Protein AF-A0A3M6HTJ5-F1 (afdb_monomer_lite)

pLDDT: mean 71.18, std 16.45, range [38.25, 91.81]

Sequence (95 aa):
MPGKTDKLWVVFDNWFSRLLPGVAKGDYWILDVSEGYRTAVVGNPDRKYLWLLSRTPTVSASVKESMLSKARQQGYDTSRLIWREDDSKIGKGEK

Organism: Pseudomonas amygdali pv. tabaci (NCBI:txid322)

InterPro domains:
  IPR000566 Lipocalin/cytosolic fatty-acid binding domain [PF08212] (2-85)
  IPR012674 Calycin [G3DSA:2.40.128.20] (2-91)
  IPR012674 Calycin [SSF50814] (4-87)

Radius of gyration: 17.39 Å; chains: 1; bounding box: 40×53×44 Å

Foldseek 3Di:
DDDDDDDDDDDDDDVVCVVDPPPVPAQWDFLDADPPRQWTWIAHPVLPDIDIDGPDLDDDPVVVVVSVVSSVVVPHDPVPDDRDDDPVVVPPDDD

Structure (mmCIF, N/CA/C/O backbone):
data_AF-A0A3M6HTJ5-F1
#
_entry.id   AF-A0A3M6HTJ5-F1
#
loop_
_atom_site.group_PDB
_atom_site.id
_atom_site.type_symbol
_atom_site.label_atom_id
_atom_site.label_alt_id
_atom_site.label_comp_id
_atom_site.label_asym_id
_atom_site.label_entity_id
_atom_site.label_seq_id
_atom_site.pdbx_PDB_ins_code
_atom_site.Cartn_x
_atom_site.Cartn_y
_atom_site.Cartn_z
_atom_site.occupancy
_atom_site.B_iso_or_equiv
_atom_site.auth_seq_id
_atom_site.auth_comp_id
_atom_site.auth_asym_id
_atom_site.auth_atom_id
_atom_site.pdbx_PDB_model_num
ATOM 1 N N . MET A 1 1 ? 12.312 21.886 31.782 1.00 46.09 1 MET A N 1
ATOM 2 C CA . MET A 1 1 ? 13.622 21.920 31.093 1.00 46.09 1 MET A CA 1
ATOM 3 C C . MET A 1 1 ? 13.406 21.458 29.656 1.00 46.09 1 MET A C 1
ATOM 5 O O . MET A 1 1 ? 12.701 20.468 29.497 1.00 46.09 1 MET A O 1
ATOM 9 N N . PRO A 1 2 ? 13.911 22.159 28.627 1.00 44.34 2 PRO A N 1
ATOM 10 C CA . PRO A 1 2 ? 13.717 21.756 27.236 1.00 44.34 2 PRO A CA 1
ATOM 11 C C . PRO A 1 2 ? 14.585 20.519 26.950 1.00 44.34 2 PRO A C 1
ATOM 13 O O . PRO A 1 2 ? 15.808 20.609 26.875 1.00 44.34 2 PRO A O 1
ATOM 16 N N . GLY A 1 3 ? 13.953 19.346 26.892 1.00 46.25 3 GLY A N 1
ATOM 17 C CA . GLY A 1 3 ? 14.608 18.061 26.647 1.00 46.25 3 GLY A CA 1
ATOM 18 C C . GLY A 1 3 ? 14.856 17.847 25.156 1.00 46.25 3 GLY A C 1
ATOM 19 O O . GLY A 1 3 ? 13.932 17.948 24.354 1.00 46.25 3 GLY A O 1
ATOM 20 N N . LYS A 1 4 ? 16.118 17.590 24.805 1.00 53.41 4 LYS A N 1
ATOM 21 C CA . LYS A 1 4 ? 16.635 17.307 23.461 1.00 53.41 4 LYS A CA 1
ATOM 22 C C . LYS A 1 4 ? 15.761 16.315 22.684 1.00 53.41 4 LYS A C 1
ATOM 24 O O . LYS A 1 4 ? 15.436 15.242 23.177 1.00 53.41 4 LYS A O 1
ATOM 29 N N . THR A 1 5 ? 15.451 16.651 21.434 1.00 55.25 5 THR A N 1
ATOM 30 C CA . THR A 1 5 ? 14.953 15.696 20.439 1.00 55.25 5 THR A CA 1
ATOM 31 C C . THR A 1 5 ? 16.086 14.738 20.069 1.00 55.25 5 THR A C 1
ATOM 33 O O . THR A 1 5 ? 16.953 15.083 19.263 1.00 55.25 5 THR A O 1
ATOM 36 N N . ASP A 1 6 ? 16.100 13.547 20.661 1.00 59.28 6 ASP A N 1
ATOM 37 C CA . ASP A 1 6 ? 17.046 12.499 20.285 1.00 59.28 6 ASP A CA 1
ATOM 38 C C . ASP A 1 6 ? 16.656 11.929 18.915 1.00 59.28 6 ASP A C 1
ATOM 40 O O . ASP A 1 6 ? 15.628 11.273 18.738 1.00 59.28 6 ASP A O 1
ATOM 44 N N . LYS A 1 7 ? 17.475 12.233 17.902 1.00 51.84 7 LYS A N 1
ATOM 45 C CA . LYS A 1 7 ? 17.378 11.632 16.569 1.00 51.84 7 LYS A CA 1
ATOM 46 C C . LYS A 1 7 ? 17.858 10.188 16.667 1.00 51.84 7 LYS A C 1
ATOM 48 O O . LYS A 1 7 ? 19.062 9.943 16.710 1.00 51.84 7 LYS A O 1
ATOM 53 N N . LEU A 1 8 ? 16.926 9.242 16.698 1.00 51.22 8 LEU A N 1
ATOM 54 C CA . LEU A 1 8 ? 17.264 7.826 16.634 1.00 51.22 8 LEU A CA 1
ATOM 55 C C . LEU A 1 8 ? 17.421 7.403 15.167 1.00 51.22 8 LEU A C 1
ATOM 57 O O . LEU A 1 8 ? 16.469 7.457 14.388 1.00 51.22 8 LEU A O 1
ATOM 61 N N . TRP A 1 9 ? 18.626 6.981 14.793 1.00 52.19 9 TRP A N 1
ATOM 62 C CA . TRP A 1 9 ? 18.878 6.323 13.516 1.00 52.19 9 TRP A CA 1
ATOM 63 C C . TRP A 1 9 ? 18.556 4.841 13.673 1.00 52.19 9 TRP A C 1
ATOM 65 O O . TRP A 1 9 ? 19.275 4.120 14.360 1.00 52.19 9 TRP A O 1
ATOM 75 N N . VAL A 1 10 ? 17.469 4.386 13.055 1.00 53.03 10 VAL A N 1
ATOM 76 C CA . VAL A 1 10 ? 17.174 2.955 12.954 1.00 53.03 10 VAL A CA 1
ATOM 77 C C . VAL A 1 10 ? 17.732 2.465 11.627 1.00 53.03 10 VAL A C 1
ATOM 79 O O . VAL A 1 10 ? 17.230 2.821 10.563 1.00 53.03 10 VAL A O 1
ATOM 82 N N . VAL A 1 11 ? 18.788 1.659 11.698 1.00 56.59 11 VAL A N 1
ATOM 83 C CA . VAL A 1 11 ? 19.300 0.890 10.563 1.00 56.59 11 VAL A CA 1
ATOM 84 C C . VAL A 1 11 ? 18.896 -0.557 10.807 1.00 56.59 11 VAL A C 1
ATOM 86 O O . VAL A 1 11 ? 19.288 -1.149 11.809 1.00 56.59 11 VAL A O 1
ATOM 89 N N . PHE A 1 12 ? 18.085 -1.122 9.915 1.00 48.44 12 PHE A N 1
ATOM 90 C CA . PHE A 1 12 ? 17.823 -2.556 9.921 1.00 48.44 12 PHE A CA 1
ATOM 91 C C . PHE A 1 12 ? 19.049 -3.250 9.319 1.00 48.44 12 PHE A C 1
ATOM 93 O O . PHE A 1 12 ? 19.303 -3.136 8.119 1.00 48.44 12 PHE A O 1
ATOM 100 N N . ASP A 1 13 ? 19.839 -3.922 10.154 1.00 48.75 13 ASP A N 1
ATOM 101 C CA . ASP A 1 13 ? 20.943 -4.759 9.690 1.00 48.75 13 ASP A CA 1
ATOM 102 C C . ASP A 1 13 ? 20.355 -6.041 9.076 1.00 48.75 13 ASP A C 1
ATOM 104 O O . ASP A 1 13 ? 19.962 -6.971 9.778 1.00 48.75 13 ASP A O 1
ATOM 108 N N . ASN A 1 14 ? 20.189 -6.041 7.752 1.00 54.41 14 ASN A N 1
ATOM 109 C CA . ASN A 1 14 ? 19.790 -7.209 6.973 1.00 54.41 14 ASN A CA 1
ATOM 110 C C . ASN A 1 14 ? 20.998 -7.689 6.156 1.00 54.41 14 ASN A C 1
ATOM 112 O O . ASN A 1 14 ? 21.752 -6.874 5.625 1.00 54.41 14 ASN A O 1
ATOM 116 N N . TRP A 1 15 ? 21.166 -9.005 5.997 1.00 52.75 15 TRP A N 1
ATOM 117 C CA . TRP A 1 15 ? 22.362 -9.619 5.392 1.00 52.75 15 TRP A CA 1
ATOM 118 C C . TRP A 1 15 ? 22.714 -9.113 3.976 1.00 52.75 15 TRP A C 1
ATOM 120 O O . TRP A 1 15 ? 23.876 -9.154 3.572 1.00 52.75 15 TRP A O 1
ATOM 130 N N . PHE A 1 16 ? 21.736 -8.577 3.240 1.00 45.22 16 PHE A N 1
ATOM 131 C CA . PHE A 1 16 ? 21.926 -7.954 1.926 1.00 45.22 16 PHE A CA 1
ATOM 132 C C . PHE A 1 16 ? 22.735 -6.646 1.963 1.00 45.22 16 PHE A C 1
ATOM 134 O O . PHE A 1 16 ? 23.424 -6.330 0.993 1.00 45.22 16 PHE A O 1
ATOM 141 N N . SER A 1 17 ? 22.706 -5.904 3.075 1.00 49.88 17 SER A N 1
ATOM 142 C CA . SER A 1 17 ? 23.404 -4.618 3.230 1.00 49.88 17 SER A CA 1
ATOM 143 C C . SER A 1 17 ? 24.928 -4.768 3.233 1.00 49.88 17 SER A C 1
ATOM 145 O O . SER A 1 17 ? 25.642 -3.851 2.834 1.00 49.88 17 SER A O 1
ATOM 147 N N . ARG A 1 18 ? 25.433 -5.940 3.644 1.00 55.19 18 ARG A N 1
ATOM 148 C CA . ARG A 1 18 ? 26.862 -6.290 3.585 1.00 55.19 18 ARG A CA 1
ATOM 149 C C . ARG A 1 18 ? 27.320 -6.736 2.200 1.00 55.19 18 ARG A C 1
ATOM 151 O O . ARG A 1 18 ? 28.522 -6.751 1.959 1.00 55.19 18 ARG A O 1
ATOM 158 N N . LEU A 1 19 ? 26.396 -7.112 1.314 1.00 55.97 19 LEU A N 1
ATOM 159 C CA . LEU A 1 19 ? 26.741 -7.673 0.010 1.00 55.97 19 LEU A CA 1
ATOM 160 C C . LEU A 1 19 ? 26.846 -6.604 -1.087 1.00 55.97 19 LEU A C 1
ATOM 162 O O . LEU A 1 19 ? 27.644 -6.777 -2.000 1.00 55.97 19 LEU A O 1
ATOM 166 N N . LEU A 1 20 ? 26.097 -5.495 -1.015 1.00 52.72 20 LEU A N 1
ATOM 167 C CA . LEU A 1 20 ? 26.108 -4.458 -2.059 1.00 52.72 20 LEU A CA 1
ATOM 168 C C . LEU A 1 20 ? 25.902 -3.036 -1.474 1.00 52.72 20 LEU A C 1
ATOM 170 O O . LEU A 1 20 ? 24.762 -2.592 -1.297 1.00 52.72 20 LEU A O 1
ATOM 174 N N . PRO A 1 21 ? 26.976 -2.277 -1.190 1.00 45.22 21 PRO A N 1
ATOM 175 C CA . PRO A 1 21 ? 26.873 -0.898 -0.712 1.00 45.22 21 PRO A CA 1
ATOM 176 C C . PRO A 1 21 ? 26.422 0.037 -1.851 1.00 45.22 21 PRO A C 1
ATOM 178 O O . PRO A 1 21 ? 27.229 0.486 -2.658 1.00 45.22 21 PRO A O 1
ATOM 181 N N . GLY A 1 22 ? 25.113 0.315 -1.940 1.00 54.16 22 GLY A N 1
ATOM 182 C CA . GLY A 1 22 ? 24.534 1.258 -2.916 1.00 54.16 22 GLY A CA 1
ATOM 183 C C . GLY A 1 22 ? 23.113 0.938 -3.403 1.00 54.16 22 GLY A C 1
ATOM 184 O O . GLY A 1 22 ? 22.417 1.834 -3.867 1.00 54.16 22 GLY A O 1
ATOM 185 N N . VAL A 1 23 ? 22.640 -0.302 -3.236 1.00 49.09 23 VAL A N 1
ATOM 186 C CA . VAL A 1 23 ? 21.292 -0.753 -3.665 1.00 49.09 23 VAL A CA 1
ATOM 187 C C . VAL A 1 23 ? 20.171 -0.450 -2.663 1.00 49.09 23 VAL A C 1
ATOM 189 O O . VAL A 1 23 ? 19.000 -0.643 -2.970 1.00 49.09 23 VAL A O 1
ATOM 192 N N . ALA A 1 24 ? 20.493 0.069 -1.475 1.00 46.22 24 ALA A N 1
ATOM 193 C CA . ALA A 1 24 ? 19.496 0.420 -0.458 1.00 46.22 24 ALA A CA 1
ATOM 194 C C . ALA A 1 24 ? 18.720 1.722 -0.758 1.00 46.22 24 ALA A C 1
ATOM 196 O O . ALA A 1 24 ? 17.848 2.108 0.017 1.00 46.22 24 ALA A O 1
ATOM 197 N N . LYS A 1 25 ? 19.012 2.407 -1.870 1.00 49.47 25 LYS A N 1
ATOM 198 C CA . LYS A 1 25 ? 18.178 3.497 -2.391 1.00 49.47 25 LYS A CA 1
ATOM 199 C C . LYS A 1 25 ? 17.221 2.929 -3.434 1.00 49.47 25 LYS A C 1
ATOM 201 O O . LYS A 1 25 ? 17.403 3.124 -4.628 1.00 49.47 25 LYS A O 1
ATOM 206 N N . GLY A 1 26 ? 16.235 2.169 -2.971 1.00 51.16 26 GLY A N 1
ATOM 207 C CA . GLY A 1 26 ? 15.053 1.912 -3.786 1.00 51.16 26 GLY A CA 1
ATOM 208 C C . GLY A 1 26 ? 14.228 3.193 -3.843 1.00 51.16 26 GLY A C 1
ATOM 209 O O . GLY A 1 26 ? 14.038 3.839 -2.812 1.00 51.16 26 GLY A O 1
ATOM 210 N N . ASP A 1 27 ? 13.760 3.580 -5.025 1.00 57.69 27 ASP A N 1
ATOM 211 C CA . ASP A 1 27 ? 12.810 4.680 -5.179 1.00 57.69 27 ASP A CA 1
ATOM 212 C C . ASP A 1 27 ? 11.460 4.266 -4.574 1.00 57.69 27 ASP A C 1
ATOM 214 O O . ASP A 1 27 ? 10.567 3.773 -5.261 1.00 57.69 27 ASP A O 1
ATOM 218 N N . TYR A 1 28 ? 11.334 4.398 -3.253 1.00 61.56 28 TYR A N 1
ATOM 219 C CA . TYR A 1 28 ? 10.100 4.140 -2.520 1.00 61.56 28 TYR A CA 1
ATOM 220 C C . TYR A 1 28 ? 9.268 5.415 -2.512 1.00 61.56 28 TYR A C 1
ATOM 222 O O . TYR A 1 28 ? 9.552 6.364 -1.781 1.00 61.56 28 TYR A O 1
ATOM 230 N N . TRP A 1 29 ? 8.236 5.450 -3.344 1.00 72.75 29 TRP A N 1
ATOM 231 C CA . TRP A 1 29 ? 7.287 6.550 -3.376 1.00 72.75 29 TRP A CA 1
ATOM 232 C C . TRP A 1 29 ? 6.124 6.251 -2.445 1.00 72.75 29 TRP A C 1
ATOM 234 O O . TRP A 1 29 ? 5.456 5.221 -2.554 1.00 72.75 29 TRP A O 1
ATOM 244 N N . ILE A 1 30 ? 5.873 7.177 -1.525 1.00 76.56 30 ILE A N 1
ATOM 245 C CA . ILE A 1 30 ? 4.687 7.156 -0.678 1.00 76.56 30 ILE A CA 1
ATOM 246 C C . ILE A 1 30 ? 3.531 7.678 -1.534 1.00 76.56 30 ILE A C 1
ATOM 248 O O . ILE A 1 30 ? 3.469 8.866 -1.838 1.00 76.56 30 ILE A O 1
ATOM 252 N N . LEU A 1 31 ? 2.646 6.777 -1.957 1.00 79.12 31 LEU A N 1
ATOM 253 C CA . LEU A 1 31 ? 1.498 7.103 -2.806 1.00 79.12 31 LEU A CA 1
ATOM 254 C C . LEU A 1 31 ? 0.340 7.669 -1.984 1.00 79.12 31 LEU A C 1
ATOM 256 O O . LEU A 1 31 ? -0.409 8.512 -2.468 1.00 79.12 31 LEU A O 1
ATOM 260 N N . ASP A 1 32 ? 0.183 7.182 -0.752 1.00 80.31 32 ASP A N 1
ATOM 261 C CA . ASP A 1 32 ? -0.863 7.614 0.167 1.00 80.31 32 ASP A CA 1
ATOM 262 C C . ASP A 1 32 ? -0.510 7.257 1.614 1.00 80.31 32 ASP A C 1
ATOM 264 O O . ASP A 1 32 ? 0.083 6.207 1.876 1.00 80.31 32 ASP A O 1
ATOM 268 N N . VAL A 1 33 ? -0.915 8.106 2.559 1.00 80.81 33 VAL A N 1
ATOM 269 C CA . VAL A 1 33 ? -0.848 7.833 4.001 1.00 80.81 33 VAL A CA 1
ATOM 270 C C . VAL A 1 33 ? -2.178 8.234 4.617 1.00 80.81 33 VAL A C 1
ATOM 272 O O . VAL A 1 33 ? -2.648 9.352 4.414 1.00 80.81 33 VAL A O 1
ATOM 275 N N . SER A 1 34 ? -2.789 7.333 5.386 1.00 78.75 34 SER A N 1
ATOM 276 C CA . SER A 1 34 ? -4.027 7.656 6.091 1.00 78.75 34 SER A CA 1
ATOM 277 C C . SER A 1 34 ? -3.778 8.614 7.249 1.00 78.75 34 SER A C 1
ATOM 279 O O . SER A 1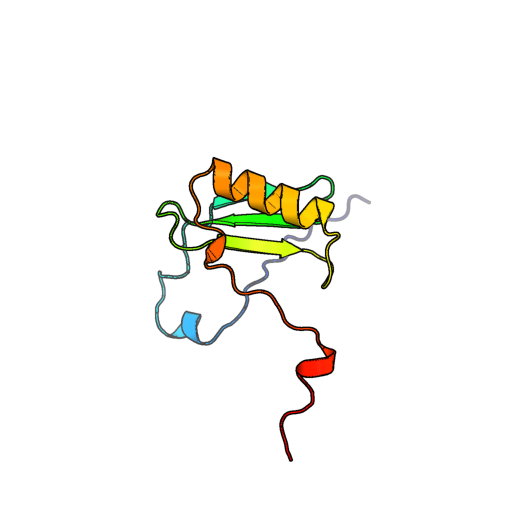 34 ? -2.709 8.614 7.867 1.00 78.75 34 SER A O 1
ATOM 281 N N . GLU A 1 35 ? -4.822 9.341 7.636 1.00 72.00 35 GLU A N 1
ATOM 282 C CA . GLU A 1 35 ? -4.810 10.182 8.827 1.00 72.00 35 GLU A CA 1
ATOM 283 C C . GLU A 1 35 ? -4.317 9.393 10.057 1.00 72.00 35 GLU A C 1
ATOM 285 O O . GLU A 1 35 ? -4.674 8.229 10.281 1.00 72.00 35 GLU A O 1
ATOM 290 N N . GLY A 1 36 ? -3.389 9.991 10.808 1.00 72.75 36 GLY A N 1
ATOM 291 C CA . GLY A 1 36 ? -2.746 9.344 11.953 1.00 72.75 36 GLY A CA 1
ATOM 292 C C . GLY A 1 36 ? -1.710 8.259 11.619 1.00 72.75 36 GLY A C 1
ATOM 293 O O . GLY A 1 36 ? -1.358 7.488 12.511 1.00 72.75 36 GLY A O 1
ATOM 294 N N . TYR A 1 37 ? -1.208 8.175 10.377 1.00 72.88 37 TYR A N 1
ATOM 295 C CA . TYR A 1 37 ? -0.123 7.259 9.970 1.00 72.88 37 TYR A CA 1
ATOM 296 C C . TYR A 1 37 ? -0.416 5.773 10.250 1.00 72.88 37 TYR A C 1
ATOM 298 O O . TYR A 1 37 ? 0.490 4.974 10.512 1.00 72.88 37 TYR A O 1
ATOM 306 N N . ARG A 1 38 ? -1.697 5.391 10.234 1.00 81.25 38 ARG A N 1
ATOM 307 C CA . ARG A 1 38 ? -2.132 4.015 10.521 1.00 81.25 38 ARG A CA 1
ATOM 308 C C . ARG A 1 38 ? -1.922 3.075 9.342 1.00 81.25 38 ARG A C 1
ATOM 310 O O . ARG A 1 38 ? -1.580 1.915 9.564 1.00 81.25 38 ARG A O 1
ATOM 317 N N . THR A 1 39 ? -2.108 3.576 8.125 1.00 84.12 39 THR A N 1
ATOM 318 C CA . THR A 1 39 ? -1.916 2.828 6.881 1.00 84.12 39 THR A CA 1
ATOM 319 C C . THR A 1 39 ? -1.145 3.661 5.867 1.00 84.12 39 THR A C 1
ATOM 321 O O . THR A 1 39 ? -1.217 4.892 5.889 1.00 84.12 39 THR A O 1
ATOM 324 N N . ALA A 1 40 ? -0.390 2.991 5.003 1.00 85.38 40 ALA A N 1
ATOM 325 C CA . ALA A 1 40 ? 0.368 3.624 3.935 1.00 85.38 40 ALA A CA 1
ATOM 326 C C . ALA A 1 40 ? 0.372 2.750 2.679 1.00 85.38 40 ALA A C 1
ATOM 328 O O . ALA A 1 40 ? 0.450 1.523 2.760 1.00 85.38 40 ALA A O 1
ATOM 329 N N . VAL A 1 41 ? 0.310 3.394 1.520 1.00 86.12 41 VAL A N 1
ATOM 330 C CA . VAL A 1 41 ? 0.480 2.768 0.209 1.00 86.12 41 VAL A CA 1
ATOM 331 C C . VAL A 1 41 ? 1.828 3.222 -0.331 1.00 86.12 41 VAL A C 1
ATOM 333 O O . VAL A 1 41 ? 2.062 4.418 -0.501 1.00 86.12 41 VAL A O 1
ATOM 336 N N . VAL A 1 42 ? 2.718 2.272 -0.588 1.00 85.75 42 VAL A N 1
ATOM 337 C CA . VAL A 1 42 ? 4.071 2.537 -1.085 1.00 85.75 42 VAL A CA 1
ATOM 338 C C . VAL A 1 42 ? 4.247 1.822 -2.410 1.00 85.75 42 VAL A C 1
ATOM 340 O O . VAL A 1 42 ? 3.880 0.658 -2.533 1.00 85.75 42 VAL A O 1
ATOM 343 N N . GLY A 1 43 ? 4.816 2.495 -3.400 1.00 84.88 43 GLY A N 1
ATOM 344 C CA . GLY A 1 43 ? 5.113 1.894 -4.693 1.00 84.88 43 GLY A CA 1
ATOM 345 C C . GLY A 1 43 ? 6.459 2.341 -5.234 1.00 84.88 43 GLY A C 1
ATOM 346 O O . GLY A 1 43 ? 7.157 3.142 -4.612 1.00 84.88 43 GLY A O 1
ATOM 347 N N . ASN A 1 44 ? 6.823 1.806 -6.392 1.00 81.06 44 ASN A N 1
ATOM 348 C CA . ASN A 1 44 ? 7.999 2.231 -7.140 1.00 81.06 44 ASN A CA 1
ATOM 349 C C . ASN A 1 44 ? 7.591 2.992 -8.420 1.00 81.06 44 ASN A C 1
ATOM 351 O O . ASN A 1 44 ? 6.530 2.713 -8.980 1.00 81.06 44 ASN A O 1
ATOM 355 N N . PRO A 1 45 ? 8.430 3.902 -8.944 1.00 77.50 45 PRO A N 1
ATOM 356 C CA . PRO A 1 45 ? 8.117 4.677 -10.150 1.00 77.50 45 PRO A CA 1
ATOM 357 C C . PRO A 1 45 ? 7.767 3.809 -11.369 1.00 77.50 45 PRO A C 1
ATOM 359 O O . PRO A 1 45 ? 6.858 4.156 -12.122 1.00 77.50 45 PRO A O 1
ATOM 362 N N . ASP A 1 46 ? 8.401 2.641 -11.521 1.00 79.50 46 ASP A N 1
ATOM 363 C CA . ASP A 1 46 ? 8.115 1.710 -12.626 1.00 79.50 46 AS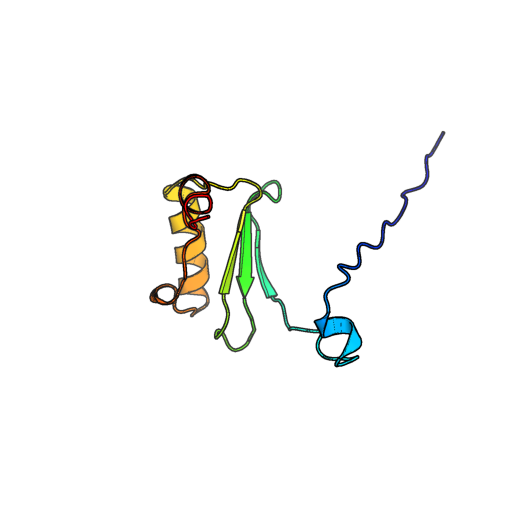P A CA 1
ATOM 364 C C . ASP A 1 46 ? 6.809 0.911 -12.447 1.00 79.50 46 ASP A C 1
ATOM 366 O O . ASP A 1 46 ? 6.498 0.053 -13.274 1.00 79.50 46 ASP A O 1
ATOM 370 N N . ARG A 1 47 ? 6.065 1.129 -11.353 1.00 81.38 47 ARG A N 1
ATOM 371 C CA . ARG A 1 47 ? 4.783 0.476 -11.009 1.00 81.38 47 ARG A CA 1
ATOM 372 C C . ARG A 1 47 ? 4.815 -1.054 -10.927 1.00 81.38 47 ARG A C 1
ATOM 374 O O . ARG A 1 47 ? 3.778 -1.714 -10.947 1.00 81.38 47 ARG A O 1
ATOM 381 N N . LYS A 1 48 ? 6.011 -1.628 -10.825 1.00 79.75 48 LYS A N 1
ATOM 382 C CA . LYS A 1 48 ? 6.252 -3.075 -10.720 1.00 79.75 48 LYS A CA 1
ATOM 383 C C . LYS A 1 48 ? 6.056 -3.604 -9.304 1.00 79.75 48 LYS A C 1
ATOM 385 O O . LYS A 1 48 ? 5.783 -4.789 -9.136 1.00 79.75 48 LYS A O 1
ATOM 390 N N . TYR A 1 49 ? 6.204 -2.743 -8.305 1.00 81.62 49 TYR A N 1
ATOM 391 C CA . TYR A 1 49 ? 6.150 -3.093 -6.898 1.00 81.62 49 TYR A CA 1
ATOM 392 C C . TYR A 1 49 ? 5.184 -2.175 -6.160 1.00 81.62 49 TYR A C 1
ATOM 394 O O . TYR A 1 49 ? 5.223 -0.954 -6.309 1.00 81.62 49 TYR A O 1
ATOM 402 N N . LEU A 1 50 ? 4.321 -2.790 -5.357 1.00 86.94 50 LEU A N 1
ATOM 403 C CA . LEU A 1 50 ? 3.310 -2.127 -4.549 1.00 86.94 50 LEU A CA 1
ATOM 404 C C . LEU A 1 50 ? 3.254 -2.815 -3.188 1.00 86.94 50 LEU A C 1
ATOM 406 O O . LEU A 1 50 ? 3.124 -4.037 -3.108 1.00 86.94 50 LEU A O 1
ATOM 410 N N . TRP A 1 51 ? 3.297 -2.021 -2.127 1.00 87.25 51 TRP A N 1
ATOM 411 C CA . TRP A 1 51 ? 3.171 -2.470 -0.751 1.00 87.25 51 TRP A CA 1
ATOM 412 C C . TRP A 1 51 ? 2.045 -1.715 -0.057 1.00 87.25 51 TRP A C 1
ATOM 414 O O . TRP A 1 51 ? 1.966 -0.486 -0.099 1.00 87.25 51 TRP A O 1
ATOM 424 N N . LEU A 1 52 ? 1.181 -2.473 0.613 1.00 87.00 52 LEU A N 1
ATOM 425 C CA . LEU A 1 52 ? 0.139 -1.951 1.486 1.00 87.00 52 LEU A CA 1
ATOM 426 C C . LEU A 1 52 ? 0.580 -2.200 2.925 1.00 87.00 52 LEU A C 1
ATOM 428 O O . LEU A 1 52 ? 0.701 -3.347 3.353 1.00 87.00 52 LEU A O 1
ATOM 432 N N . LEU A 1 53 ? 0.854 -1.127 3.657 1.00 85.38 53 LEU A N 1
ATOM 433 C CA . LEU A 1 53 ? 1.367 -1.182 5.019 1.00 85.38 53 LEU A CA 1
ATOM 434 C C . LEU A 1 53 ? 0.276 -0.760 6.001 1.00 85.38 53 LEU A C 1
ATOM 436 O O . LEU A 1 53 ? -0.459 0.199 5.762 1.00 85.38 53 LEU A O 1
ATOM 440 N N . SER A 1 54 ? 0.197 -1.464 7.126 1.00 84.56 54 SER A N 1
ATOM 441 C CA . SER A 1 54 ? -0.712 -1.163 8.230 1.00 84.56 54 SER A CA 1
ATOM 442 C C . SER A 1 54 ? -0.002 -1.393 9.558 1.00 84.56 54 SER A C 1
ATOM 444 O O . SER A 1 54 ? 0.773 -2.339 9.694 1.00 84.56 54 SER A O 1
ATOM 446 N N . ARG A 1 55 ? -0.280 -0.545 10.555 1.00 83.06 55 ARG A N 1
ATOM 447 C CA . ARG A 1 55 ? 0.202 -0.746 11.934 1.00 83.06 55 ARG A CA 1
ATOM 448 C C . ARG A 1 55 ? -0.488 -1.910 12.643 1.00 83.06 55 ARG A C 1
ATOM 450 O 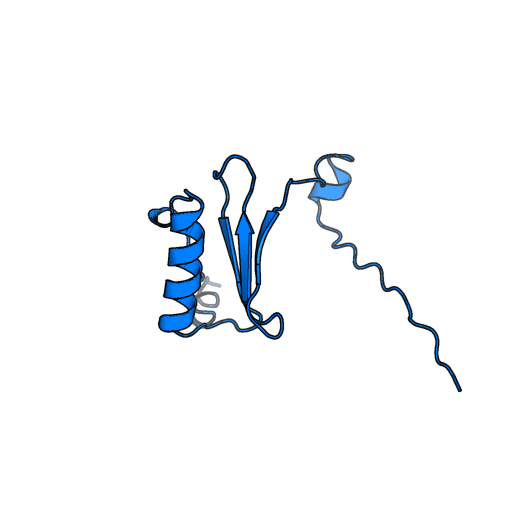O . ARG A 1 55 ? 0.032 -2.409 13.635 1.00 83.06 55 ARG A O 1
ATOM 457 N N . THR A 1 56 ? -1.656 -2.320 12.158 1.00 80.19 56 THR A N 1
ATOM 458 C CA . THR A 1 56 ? -2.394 -3.481 12.659 1.00 80.19 56 THR A CA 1
ATOM 459 C C . THR A 1 56 ? -2.305 -4.636 11.661 1.00 80.19 56 THR A C 1
ATOM 461 O O . THR A 1 56 ? -2.319 -4.388 10.452 1.00 80.19 56 THR A O 1
ATOM 464 N N . PRO A 1 57 ? -2.261 -5.896 12.135 1.00 78.31 57 PRO A N 1
ATOM 465 C CA . PRO A 1 57 ? -2.188 -7.072 11.264 1.00 78.31 57 PRO A CA 1
ATOM 466 C C . PRO A 1 57 ? -3.425 -7.215 10.369 1.00 78.31 57 PRO A C 1
ATOM 468 O O . PRO A 1 57 ? -3.326 -7.715 9.252 1.00 78.31 57 PRO A O 1
ATOM 471 N N . THR A 1 58 ? -4.573 -6.721 10.834 1.00 78.56 58 THR A N 1
ATOM 472 C CA . THR A 1 58 ? -5.838 -6.711 10.100 1.00 78.56 58 THR A CA 1
ATOM 473 C C . THR A 1 58 ? -6.292 -5.279 9.838 1.00 78.56 58 THR A C 1
ATOM 475 O O . THR A 1 58 ? -6.245 -4.429 10.732 1.00 78.56 58 THR A O 1
ATOM 478 N N . VAL A 1 59 ? -6.778 -5.023 8.625 1.00 84.56 59 VAL A N 1
ATOM 479 C CA . VAL A 1 59 ? -7.444 -3.772 8.230 1.00 84.56 59 VAL A CA 1
ATOM 480 C C . VAL A 1 59 ? -8.898 -4.061 7.875 1.00 84.56 59 VAL A C 1
ATOM 482 O O . VAL A 1 59 ? -9.220 -5.161 7.422 1.00 84.56 59 VAL A O 1
ATOM 485 N N . SER A 1 60 ? -9.791 -3.089 8.070 1.00 87.38 60 SER A N 1
ATOM 486 C CA . SER A 1 60 ? -11.181 -3.241 7.636 1.00 87.38 60 SER A CA 1
ATOM 487 C C . SER A 1 60 ? -11.266 -3.341 6.108 1.00 87.38 60 SER A C 1
ATOM 489 O O . SER A 1 60 ? -10.432 -2.791 5.382 1.00 87.38 60 SER A O 1
ATOM 491 N N . ALA A 1 61 ? -12.311 -4.003 5.607 1.00 86.19 61 ALA A N 1
ATOM 492 C CA . ALA A 1 61 ? -12.540 -4.136 4.168 1.00 86.19 61 ALA A CA 1
ATOM 493 C C . ALA A 1 61 ? -12.657 -2.771 3.461 1.00 86.19 61 ALA A C 1
ATOM 495 O O . ALA A 1 61 ? -12.138 -2.604 2.362 1.00 86.19 61 ALA A O 1
ATOM 496 N N . SER A 1 62 ? -13.262 -1.774 4.117 1.00 87.69 62 SER A N 1
ATOM 497 C CA . SER A 1 62 ? -13.393 -0.416 3.575 1.00 87.69 62 SER A CA 1
ATOM 498 C C . SER A 1 62 ? -12.045 0.288 3.397 1.00 87.69 62 SER A C 1
ATOM 500 O O . SER A 1 62 ? -11.801 0.908 2.363 1.00 87.69 62 SER A O 1
ATOM 502 N N . VAL A 1 63 ? -11.145 0.166 4.378 1.00 87.62 63 VAL A N 1
ATOM 503 C CA . VAL A 1 63 ? -9.798 0.749 4.307 1.00 87.62 63 VAL A CA 1
ATOM 504 C C . VAL A 1 63 ? -8.974 0.036 3.242 1.00 87.62 63 VAL A C 1
ATOM 506 O O . VAL A 1 63 ? -8.329 0.693 2.428 1.00 87.62 63 VAL A O 1
ATOM 509 N N . LYS A 1 64 ? -9.056 -1.298 3.193 1.00 88.50 64 LYS A N 1
ATOM 510 C CA . LYS A 1 64 ?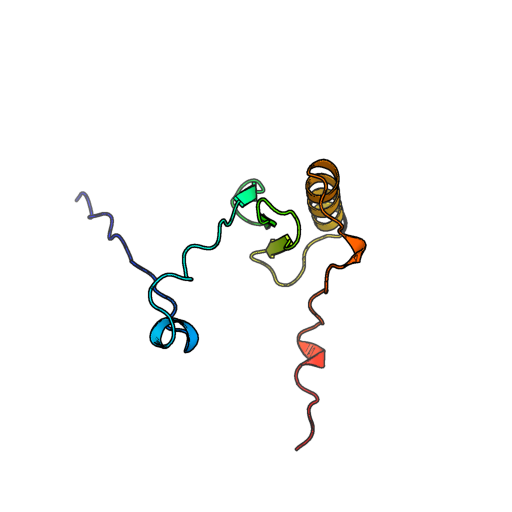 -8.400 -2.111 2.165 1.00 88.50 64 LYS A CA 1
ATOM 511 C C . LYS A 1 64 ? -8.816 -1.678 0.759 1.00 88.50 64 LYS A C 1
ATOM 513 O O . LYS A 1 64 ? -7.951 -1.428 -0.076 1.00 88.50 64 LYS A O 1
ATOM 518 N N . GLU A 1 65 ? -10.116 -1.538 0.508 1.00 90.62 65 GLU A N 1
ATOM 519 C CA . GLU A 1 65 ? -10.614 -1.133 -0.808 1.00 90.62 65 GLU A CA 1
ATOM 520 C C . GLU A 1 65 ? -10.215 0.305 -1.159 1.00 90.62 65 GLU A C 1
ATOM 522 O O . GLU A 1 65 ? -9.840 0.581 -2.295 1.00 90.62 65 GLU A O 1
ATOM 527 N N . SER A 1 66 ? -10.200 1.214 -0.178 1.00 90.12 66 SER A N 1
ATOM 528 C CA . SER A 1 66 ? -9.705 2.582 -0.371 1.00 90.12 66 SER A CA 1
ATOM 529 C C . SER A 1 66 ? -8.235 2.601 -0.810 1.00 90.12 66 SER A C 1
ATOM 531 O O . SER A 1 66 ? -7.893 3.243 -1.804 1.00 90.12 66 SER A O 1
ATOM 533 N N . MET A 1 67 ? -7.370 1.833 -0.139 1.00 89.06 67 MET A N 1
ATOM 534 C CA . MET A 1 67 ? -5.954 1.711 -0.508 1.00 89.06 67 MET A CA 1
ATOM 535 C C . MET A 1 67 ? -5.774 1.117 -1.913 1.00 89.06 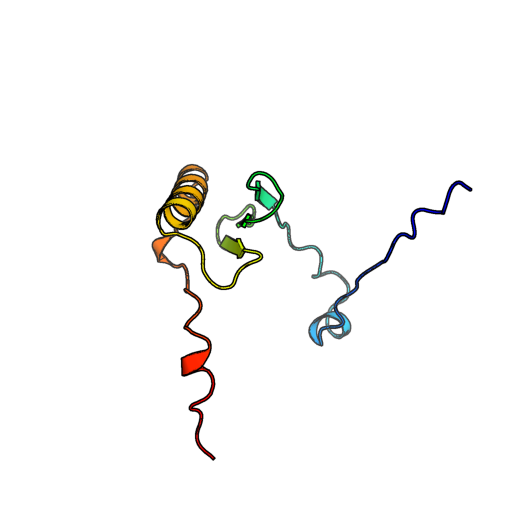67 MET A C 1
ATOM 537 O O . MET A 1 67 ? -4.973 1.617 -2.704 1.00 89.06 67 MET A O 1
ATOM 541 N N . LEU A 1 68 ? -6.544 0.076 -2.244 1.00 91.31 68 LEU A N 1
ATOM 542 C CA . LEU A 1 68 ? -6.523 -0.554 -3.565 1.00 91.31 68 LEU A CA 1
ATOM 543 C C . LEU A 1 68 ? -6.998 0.400 -4.662 1.00 91.31 68 LEU A C 1
ATOM 545 O O . LEU A 1 68 ? -6.371 0.480 -5.716 1.00 91.31 68 LEU A O 1
ATOM 549 N N . SER A 1 69 ? -8.069 1.152 -4.415 1.00 91.81 69 SER A N 1
ATOM 550 C CA . SER A 1 69 ? -8.581 2.157 -5.346 1.00 91.81 69 SER A CA 1
ATOM 551 C C . SER A 1 69 ? -7.526 3.222 -5.649 1.00 91.81 69 SER A C 1
ATOM 553 O O . SER A 1 69 ? -7.262 3.504 -6.817 1.00 91.81 69 SER A O 1
ATOM 555 N N . LYS A 1 70 ? -6.842 3.744 -4.622 1.00 89.44 70 LYS A N 1
ATOM 556 C CA . LYS A 1 70 ? -5.754 4.719 -4.802 1.00 89.44 70 LYS A CA 1
ATOM 557 C C . LYS A 1 70 ? -4.593 4.142 -5.611 1.00 89.44 70 LYS A C 1
ATOM 559 O O . LYS A 1 70 ? -4.113 4.791 -6.535 1.00 89.44 70 LYS A O 1
ATOM 564 N N . ALA A 1 71 ? -4.181 2.907 -5.330 1.00 89.81 71 ALA A N 1
ATOM 565 C CA . ALA A 1 71 ? -3.137 2.241 -6.105 1.00 89.81 71 ALA A CA 1
ATOM 566 C C . ALA A 1 71 ? -3.535 2.059 -7.585 1.00 89.81 71 ALA A C 1
ATOM 568 O O . ALA A 1 71 ? -2.737 2.339 -8.480 1.00 89.81 71 ALA A O 1
ATOM 569 N N . ARG A 1 72 ? -4.786 1.666 -7.861 1.00 91.44 72 ARG A N 1
ATOM 570 C CA . ARG A 1 72 ? -5.308 1.527 -9.234 1.00 91.44 72 ARG A CA 1
ATOM 571 C C . ARG A 1 72 ? -5.361 2.864 -9.971 1.00 91.44 72 ARG A C 1
ATOM 573 O O . ARG A 1 72 ? -4.977 2.918 -11.134 1.00 91.44 72 ARG A O 1
ATOM 580 N N . GLN A 1 73 ? -5.773 3.941 -9.300 1.00 90.00 73 GLN A N 1
ATOM 581 C CA . GLN A 1 73 ? -5.769 5.296 -9.871 1.00 90.00 73 GLN A CA 1
ATOM 582 C C . GLN A 1 73 ? -4.360 5.743 -10.285 1.00 90.00 73 GLN A C 1
ATOM 584 O O . GLN A 1 73 ? -4.199 6.427 -11.290 1.00 90.00 73 GLN A O 1
ATOM 589 N N . GLN A 1 74 ? -3.334 5.297 -9.557 1.00 86.56 74 GLN A N 1
ATOM 590 C CA . GLN A 1 74 ? -1.925 5.545 -9.879 1.00 86.56 74 GLN A CA 1
ATOM 591 C C . GLN A 1 74 ? -1.356 4.576 -10.940 1.00 86.56 74 GLN A C 1
ATOM 593 O O . GLN A 1 74 ? -0.177 4.646 -11.289 1.00 86.56 74 GLN A O 1
ATOM 598 N N . GLY A 1 75 ? -2.184 3.674 -11.478 1.00 87.88 75 GLY A N 1
ATOM 599 C CA . GLY A 1 75 ? -1.826 2.747 -12.551 1.00 87.88 75 GLY A CA 1
ATOM 600 C C . GLY A 1 75 ? -1.096 1.483 -12.098 1.00 87.88 75 GLY A C 1
ATOM 601 O O . GLY A 1 75 ? -0.414 0.869 -12.916 1.00 87.88 75 GLY A O 1
ATOM 602 N N . TYR A 1 76 ? -1.205 1.102 -10.822 1.00 87.81 76 TYR A N 1
ATOM 603 C CA . TYR A 1 76 ? -0.655 -0.157 -10.316 1.00 87.81 76 TYR A CA 1
ATOM 604 C C . TYR A 1 76 ? -1.631 -1.317 -10.527 1.00 87.81 76 TYR A C 1
ATOM 606 O O . TYR A 1 76 ? -2.837 -1.195 -10.290 1.00 87.81 76 TYR A O 1
ATOM 614 N N . ASP A 1 77 ? -1.093 -2.479 -10.898 1.00 88.12 77 ASP A N 1
ATOM 615 C CA . ASP A 1 77 ? -1.859 -3.719 -10.975 1.00 88.12 77 ASP A CA 1
ATOM 616 C C . ASP A 1 77 ? -1.997 -4.360 -9.586 1.00 88.12 77 ASP A C 1
ATOM 618 O O . ASP A 1 77 ? -1.071 -4.954 -9.033 1.00 88.12 77 ASP A O 1
ATOM 622 N N . THR A 1 78 ? -3.194 -4.237 -9.021 1.00 89.00 78 THR A N 1
ATOM 623 C CA . THR A 1 78 ? -3.530 -4.777 -7.695 1.00 89.00 78 THR A CA 1
ATOM 624 C C . THR A 1 78 ? -3.902 -6.259 -7.704 1.00 89.00 78 THR A C 1
ATOM 626 O O . THR A 1 78 ? -4.009 -6.853 -6.632 1.00 89.00 78 THR A O 1
ATOM 629 N N . SER A 1 79 ? -4.090 -6.879 -8.874 1.00 87.06 79 SER A N 1
ATOM 630 C CA . SER A 1 79 ? -4.437 -8.306 -8.975 1.00 87.06 79 SER A CA 1
ATOM 631 C C . SER A 1 79 ? -3.276 -9.220 -8.575 1.00 87.06 79 SER A C 1
ATOM 633 O O . SER A 1 79 ? -3.483 -10.350 -8.144 1.00 87.06 79 SER A O 1
ATOM 635 N N . ARG A 1 80 ? -2.048 -8.697 -8.658 1.00 85.06 80 ARG A N 1
ATOM 636 C CA . ARG A 1 80 ? -0.798 -9.397 -8.341 1.00 85.06 80 ARG A CA 1
ATOM 637 C C . ARG A 1 80 ? -0.397 -9.296 -6.869 1.00 85.06 80 ARG A C 1
ATOM 639 O O . ARG A 1 80 ? 0.675 -9.772 -6.499 1.00 85.06 80 ARG A O 1
ATOM 646 N N . LEU A 1 81 ? -1.217 -8.648 -6.039 1.00 85.88 81 LEU A N 1
ATOM 647 C CA . LEU A 1 81 ? -0.935 -8.485 -4.618 1.00 85.88 81 LEU A CA 1
ATOM 648 C C . LEU A 1 81 ? -1.038 -9.821 -3.886 1.00 85.88 81 LEU A C 1
ATOM 650 O O . LEU A 1 81 ? -2.063 -10.502 -3.927 1.00 85.88 81 LEU A O 1
ATOM 654 N N . ILE A 1 82 ? 0.023 -10.143 -3.155 1.00 84.25 82 ILE A N 1
ATOM 655 C CA . ILE A 1 82 ? 0.058 -11.268 -2.228 1.00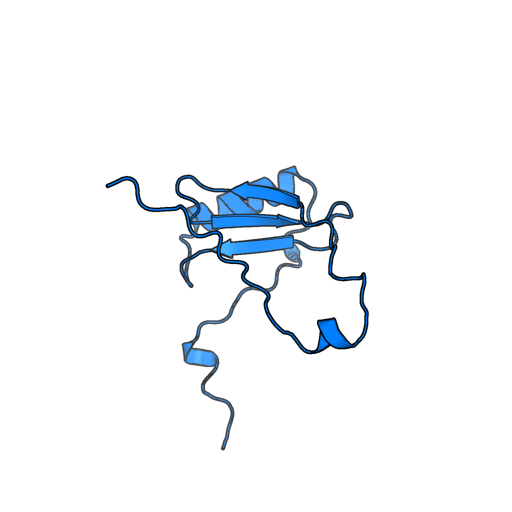 84.25 82 ILE A CA 1
ATOM 656 C C . ILE A 1 82 ? -0.435 -10.760 -0.874 1.00 84.25 82 ILE A C 1
ATOM 658 O O . ILE A 1 82 ? 0.068 -9.765 -0.348 1.00 84.25 82 ILE A O 1
ATOM 662 N N . TRP A 1 83 ? -1.436 -11.435 -0.316 1.00 83.50 83 TRP A N 1
ATOM 663 C CA . TRP A 1 83 ? -2.010 -11.080 0.976 1.00 83.50 83 TRP A CA 1
ATOM 664 C C . TRP A 1 83 ? -1.331 -11.858 2.093 1.00 83.50 83 TRP A C 1
ATOM 666 O O . TRP A 1 83 ? -1.032 -13.040 1.943 1.00 83.50 83 TRP A O 1
ATOM 676 N N . ARG A 1 84 ? -1.109 -11.188 3.227 1.00 76.25 84 ARG A N 1
ATOM 677 C CA . ARG A 1 84 ? -0.630 -11.845 4.442 1.00 76.25 84 ARG A CA 1
ATOM 678 C C . ARG A 1 84 ? -1.654 -12.898 4.881 1.00 76.25 84 ARG A C 1
ATOM 680 O O . ARG A 1 84 ? -2.843 -12.590 4.963 1.00 76.25 84 ARG A O 1
ATOM 687 N N . GLU A 1 85 ? -1.184 -14.108 5.165 1.00 71.44 85 GLU A N 1
ATOM 688 C CA . GLU A 1 85 ? -1.994 -15.140 5.814 1.00 71.44 85 GLU A CA 1
ATOM 689 C C . GLU A 1 85 ? -2.124 -14.877 7.320 1.00 71.44 85 GLU A C 1
ATOM 691 O O . GLU A 1 85 ? -1.337 -14.138 7.911 1.00 71.44 85 GLU A O 1
ATOM 696 N N . ASP A 1 86 ? -3.147 -15.461 7.940 1.00 67.56 86 ASP A N 1
ATOM 697 C CA . ASP A 1 86 ? -3.368 -15.339 9.378 1.00 67.56 86 ASP A CA 1
ATOM 698 C C . ASP A 1 86 ? -2.223 -15.997 10.166 1.00 67.56 86 ASP A C 1
ATOM 700 O O . ASP A 1 86 ? -1.767 -17.091 9.821 1.00 67.56 86 ASP A O 1
ATOM 704 N N . ASP A 1 87 ? -1.782 -15.355 11.249 1.00 64.50 87 ASP A N 1
ATOM 705 C CA . ASP A 1 87 ? -0.671 -15.834 12.079 1.00 64.50 87 ASP A CA 1
ATOM 706 C C . ASP A 1 87 ? -0.945 -17.231 12.673 1.00 64.50 87 ASP A C 1
ATOM 708 O O . ASP A 1 87 ? -0.013 -18.003 12.904 1.00 64.50 87 ASP A O 1
ATOM 712 N N . SER A 1 88 ? -2.218 -17.621 12.827 1.00 63.38 88 SER A N 1
ATOM 713 C CA . SER A 1 88 ? -2.621 -18.976 13.235 1.00 63.38 88 SER A CA 1
ATOM 714 C C . SER A 1 88 ? -2.211 -20.077 12.247 1.00 63.38 88 SER A C 1
ATOM 716 O O . SER A 1 88 ? -2.154 -21.249 12.628 1.00 63.38 88 SER A O 1
ATOM 718 N N . LYS A 1 89 ? -1.890 -19.728 10.994 1.00 57.09 89 LYS A N 1
ATOM 719 C CA . LYS A 1 89 ? -1.424 -20.668 9.963 1.00 57.09 89 LYS A CA 1
ATOM 720 C C . LYS A 1 89 ? 0.094 -20.755 9.838 1.00 57.09 89 LYS A C 1
ATOM 722 O O . LYS A 1 89 ? 0.590 -21.734 9.289 1.00 57.09 89 LYS A O 1
ATOM 727 N N . ILE A 1 90 ? 0.834 -19.807 10.413 1.00 61.78 90 ILE A N 1
ATOM 728 C CA . ILE A 1 90 ? 2.304 -19.762 10.350 1.00 61.78 90 ILE A CA 1
ATOM 729 C C . ILE A 1 90 ? 2.948 -20.769 11.336 1.00 61.78 90 ILE A C 1
ATOM 731 O O . ILE A 1 90 ? 4.108 -21.136 11.184 1.00 61.78 90 ILE A O 1
ATOM 735 N N . GLY A 1 91 ? 2.182 -21.300 12.302 1.00 52.16 91 GLY A N 1
ATOM 736 C CA . GLY A 1 91 ? 2.653 -22.235 13.339 1.00 52.16 91 GLY A CA 1
ATOM 737 C C . GLY A 1 91 ? 2.374 -23.732 13.126 1.00 52.16 91 GLY A C 1
ATOM 738 O O . GLY A 1 91 ? 2.573 -24.507 14.057 1.00 52.16 91 GLY A O 1
ATOM 739 N N . LYS A 1 92 ? 1.901 -24.170 11.951 1.00 50.81 92 LYS A N 1
ATOM 740 C CA . LYS A 1 92 ? 1.762 -25.608 11.620 1.00 50.81 92 LYS A CA 1
ATOM 741 C C . LYS A 1 92 ? 2.738 -26.035 10.518 1.00 50.81 92 LYS A C 1
ATOM 743 O O . LYS A 1 92 ? 2.341 -26.645 9.534 1.00 50.81 92 LYS A O 1
ATOM 748 N N . GLY A 1 93 ? 4.013 -25.695 10.687 1.00 44.34 93 GLY A N 1
ATOM 749 C CA . GLY A 1 93 ? 5.114 -26.420 10.052 1.00 44.34 93 GLY A CA 1
ATOM 750 C C . GLY A 1 93 ? 5.533 -27.555 10.983 1.00 44.34 93 GLY A C 1
ATOM 751 O O . GLY A 1 93 ? 5.777 -27.310 12.161 1.00 44.34 93 GLY A O 1
ATOM 752 N N . GLU A 1 94 ? 5.505 -28.785 10.478 1.00 41.22 94 GLU A N 1
ATOM 753 C CA . GLU A 1 94 ? 5.854 -30.020 11.184 1.00 41.22 94 GLU A CA 1
ATOM 754 C C . GLU A 1 94 ? 7.233 -29.997 11.871 1.00 41.22 94 GLU A C 1
ATOM 756 O O . GLU A 1 94 ? 8.142 -29.290 11.449 1.00 41.22 94 GLU A O 1
ATOM 761 N N . LYS A 1 95 ? 7.286 -30.810 12.935 1.00 38.25 95 LYS A N 1
ATOM 762 C CA . LYS A 1 95 ? 8.381 -31.232 13.828 1.00 38.25 95 LYS A CA 1
ATOM 763 C C . LYS A 1 95 ? 9.829 -30.988 13.402 1.00 38.25 95 LYS A C 1
ATOM 765 O O . LYS A 1 95 ? 10.216 -31.425 12.299 1.00 38.25 95 LYS A O 1
#

Secondary structure (DSSP, 8-state):
--------------GGGGT-TTTT----EEEEE-GGGSEEEEE-TTSS-EEEEESSS---HHHHHHHHHHHHHTT--GGGPPPPPPHHHHT----